Protein AF-A0A0B6YM66-F1 (afdb_monomer_lite)

Structure (mmCIF, N/CA/C/O backbone):
data_AF-A0A0B6YM66-F1
#
_entry.id   AF-A0A0B6YM66-F1
#
loop_
_atom_site.group_PDB
_atom_site.id
_atom_site.type_symbol
_atom_site.label_atom_id
_atom_site.label_alt_id
_atom_site.label_comp_id
_atom_site.label_asym_id
_atom_site.label_entity_id
_atom_site.label_seq_id
_atom_site.pdbx_PDB_ins_code
_atom_site.Cartn_x
_atom_site.Cartn_y
_atom_site.Cartn_z
_atom_site.occupancy
_atom_site.B_iso_or_equiv
_atom_site.auth_seq_id
_atom_site.auth_comp_id
_atom_site.auth_asym_id
_atom_site.auth_atom_id
_atom_site.pdbx_PDB_model_num
ATOM 1 N N . CYS A 1 1 ? 20.882 4.103 -13.869 1.00 64.81 1 CYS A N 1
ATOM 2 C CA . CYS A 1 1 ? 19.721 5.012 -13.781 1.00 64.81 1 CYS A CA 1
ATOM 3 C C . CYS A 1 1 ? 18.599 4.448 -14.629 1.00 64.81 1 CYS A C 1
ATOM 5 O O . CYS A 1 1 ? 18.889 4.023 -15.738 1.00 64.81 1 CYS A O 1
ATOM 7 N N . LEU A 1 2 ? 17.370 4.434 -14.111 1.00 75.94 2 LEU A N 1
ATOM 8 C CA . LEU A 1 2 ? 16.177 4.079 -14.883 1.00 75.94 2 LEU A CA 1
ATOM 9 C C . LEU A 1 2 ? 15.876 5.189 -15.893 1.00 75.94 2 LEU A C 1
ATOM 11 O O . LEU A 1 2 ? 15.942 6.369 -15.526 1.00 75.94 2 LEU A O 1
ATOM 15 N N . THR A 1 3 ? 15.548 4.831 -17.133 1.00 87.19 3 THR A N 1
ATOM 16 C CA . THR A 1 3 ? 15.060 5.813 -18.109 1.00 87.19 3 THR A CA 1
ATOM 17 C C . THR A 1 3 ? 13.666 6.303 -17.708 1.00 87.19 3 THR A C 1
ATOM 19 O O . THR A 1 3 ? 12.991 5.680 -16.890 1.00 87.19 3 THR A O 1
ATOM 22 N N . LEU A 1 4 ? 13.204 7.421 -18.278 1.00 85.69 4 LEU A N 1
ATOM 23 C CA . LEU A 1 4 ? 11.838 7.904 -18.033 1.00 85.69 4 LEU A CA 1
ATOM 24 C C . LEU A 1 4 ? 10.789 6.856 -18.440 1.00 85.69 4 LEU A C 1
ATOM 26 O O . LEU A 1 4 ? 9.800 6.673 -17.738 1.00 85.69 4 LEU A O 1
ATOM 30 N N . SER A 1 5 ? 11.036 6.141 -19.542 1.00 85.81 5 SER A N 1
ATOM 31 C CA . SER A 1 5 ? 10.165 5.057 -20.000 1.00 85.81 5 SER A CA 1
ATOM 32 C C . SER A 1 5 ? 10.089 3.935 -18.965 1.00 85.81 5 SER A C 1
ATOM 34 O O . SER A 1 5 ? 8.994 3.496 -18.624 1.00 85.81 5 SER A O 1
ATOM 36 N N . ASP A 1 6 ? 11.231 3.528 -18.402 1.00 84.19 6 ASP A N 1
ATOM 37 C CA . ASP A 1 6 ? 11.271 2.479 -17.375 1.00 84.19 6 ASP A CA 1
ATOM 38 C C . ASP A 1 6 ? 10.554 2.921 -16.095 1.00 84.19 6 ASP A C 1
ATOM 40 O O . ASP A 1 6 ? 9.869 2.124 -15.460 1.00 84.19 6 ASP A O 1
ATOM 44 N N . GLN A 1 7 ? 10.677 4.199 -15.719 1.00 86.94 7 GLN A N 1
ATOM 45 C CA . GLN A 1 7 ? 9.994 4.757 -14.548 1.00 86.94 7 GLN A CA 1
ATOM 46 C C . GLN A 1 7 ? 8.470 4.720 -14.703 1.00 86.94 7 GLN A C 1
ATOM 48 O O . GLN A 1 7 ? 7.775 4.334 -13.765 1.00 86.94 7 GLN A O 1
ATOM 53 N N . VAL A 1 8 ? 7.948 5.089 -15.875 1.00 88.81 8 VAL A N 1
ATOM 54 C CA . VAL A 1 8 ? 6.504 5.036 -16.145 1.00 88.81 8 VAL A CA 1
ATOM 55 C C . VAL A 1 8 ? 6.013 3.588 -16.129 1.00 88.81 8 VAL A C 1
ATOM 57 O O . VAL A 1 8 ? 5.052 3.285 -15.425 1.00 88.81 8 VAL A O 1
ATOM 60 N N . HIS A 1 9 ? 6.718 2.677 -16.804 1.00 85.62 9 HIS A N 1
ATOM 61 C CA . HIS A 1 9 ? 6.318 1.269 -16.866 1.00 85.62 9 HIS A CA 1
ATOM 62 C C . HIS A 1 9 ? 6.367 0.573 -15.499 1.00 85.62 9 HIS A C 1
ATOM 64 O O . HIS A 1 9 ? 5.518 -0.258 -15.175 1.00 85.62 9 HIS A O 1
ATOM 70 N N . LEU A 1 10 ? 7.330 0.950 -14.654 1.00 87.62 10 LEU A N 1
ATOM 71 C CA . LEU A 1 10 ? 7.399 0.500 -13.266 1.00 87.62 10 LEU A CA 1
ATOM 72 C C . LEU A 1 10 ? 6.146 0.866 -12.485 1.00 87.62 10 LEU A C 1
ATOM 74 O O . LEU A 1 10 ? 5.566 0.005 -11.822 1.00 87.62 10 LEU A O 1
ATOM 78 N N . ILE A 1 11 ? 5.716 2.122 -12.592 1.00 89.88 11 ILE A N 1
ATOM 79 C CA . ILE A 1 11 ? 4.505 2.599 -11.925 1.00 89.88 11 ILE A CA 1
ATOM 80 C C . ILE A 1 11 ? 3.283 1.856 -12.470 1.00 89.88 11 ILE A C 1
ATOM 82 O O . ILE A 1 11 ? 2.475 1.373 -11.682 1.00 89.88 11 ILE A O 1
ATOM 86 N N . GLU A 1 12 ? 3.169 1.679 -13.787 1.00 90.31 12 GLU A N 1
ATOM 87 C CA . GLU A 1 12 ? 2.064 0.933 -14.410 1.00 90.31 12 GLU A CA 1
ATOM 88 C C . GLU A 1 12 ? 1.956 -0.512 -13.899 1.00 90.31 12 GLU A C 1
ATOM 90 O O . GLU A 1 12 ? 0.852 -1.041 -13.768 1.00 90.31 12 GLU A O 1
ATOM 95 N N . CYS A 1 13 ? 3.079 -1.133 -13.534 1.00 90.62 13 CYS A N 1
ATOM 96 C CA . CYS A 1 13 ? 3.100 -2.497 -13.013 1.00 90.62 13 CYS A CA 1
ATOM 97 C C . CYS A 1 13 ? 2.706 -2.613 -11.533 1.00 90.62 13 CYS A C 1
ATOM 99 O O . CYS A 1 13 ? 2.290 -3.692 -11.114 1.00 90.62 13 CYS A O 1
ATOM 101 N N . CYS A 1 14 ? 2.865 -1.562 -10.720 1.00 94.62 14 CYS A N 1
ATOM 102 C CA . CYS A 1 14 ? 2.709 -1.672 -9.263 1.00 94.62 14 CYS A CA 1
ATOM 103 C C . CYS A 1 14 ? 1.850 -0.595 -8.597 1.00 94.62 14 CYS A C 1
ATOM 105 O O . CYS A 1 14 ? 1.700 -0.618 -7.374 1.00 94.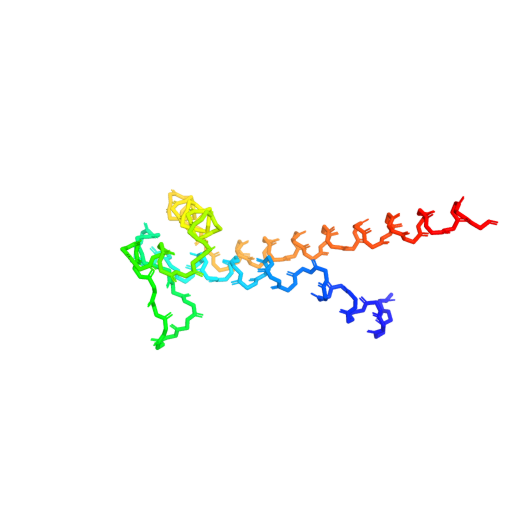62 14 CYS A O 1
ATOM 107 N N . TRP A 1 15 ? 1.279 0.346 -9.354 1.00 95.25 15 TRP A N 1
ATOM 108 C CA . TRP A 1 15 ? 0.479 1.446 -8.804 1.00 95.25 15 TRP A CA 1
ATOM 109 C C . TRP A 1 15 ? -0.652 0.939 -7.902 1.00 95.25 15 TRP A C 1
ATOM 111 O O . TRP A 1 15 ? -0.851 1.478 -6.817 1.00 95.25 15 TRP A O 1
ATOM 121 N N . MET A 1 16 ? -1.349 -0.129 -8.303 1.00 94.88 16 MET A N 1
ATOM 122 C CA . MET A 1 16 ? -2.459 -0.685 -7.530 1.00 94.88 16 MET A CA 1
ATOM 123 C C . MET A 1 16 ? -1.979 -1.306 -6.213 1.00 94.88 16 MET A C 1
ATOM 125 O O . MET A 1 16 ? -2.558 -1.025 -5.168 1.00 94.88 16 MET A O 1
ATOM 129 N N . GLU A 1 17 ? -0.890 -2.084 -6.235 1.00 95.69 17 GLU A N 1
ATOM 130 C CA . GLU A 1 17 ? -0.280 -2.648 -5.019 1.00 95.69 17 GLU A CA 1
ATOM 131 C C . GLU A 1 17 ? 0.135 -1.533 -4.047 1.00 95.69 17 GLU A C 1
ATOM 133 O O . GLU A 1 17 ? -0.167 -1.605 -2.858 1.00 95.69 17 GLU A O 1
ATOM 138 N N . LEU A 1 18 ? 0.755 -0.459 -4.550 1.00 96.56 18 LEU A N 1
ATOM 139 C CA . LEU A 1 18 ? 1.139 0.696 -3.734 1.00 96.56 18 LEU A CA 1
ATOM 140 C C . LEU A 1 18 ? -0.074 1.446 -3.167 1.00 96.56 18 LEU A C 1
ATOM 142 O O . LEU A 1 18 ? -0.051 1.857 -2.005 1.00 96.56 18 LEU A O 1
ATOM 146 N N . LEU A 1 19 ? -1.135 1.640 -3.955 1.00 96.31 19 LEU A N 1
ATOM 147 C CA . LEU A 1 19 ? -2.361 2.293 -3.490 1.00 96.31 19 LEU A CA 1
ATOM 148 C C . LEU A 1 19 ? -3.045 1.486 -2.385 1.00 96.31 19 LEU A C 1
ATOM 150 O O . LEU A 1 19 ? -3.395 2.050 -1.347 1.00 96.31 19 LEU A O 1
ATOM 154 N N . LEU A 1 20 ? -3.205 0.179 -2.589 1.00 96.94 20 LEU A N 1
ATOM 155 C CA . LEU A 1 20 ? -3.846 -0.710 -1.624 1.00 96.94 20 LEU A CA 1
ATOM 156 C C . LEU A 1 20 ? -3.003 -0.878 -0.357 1.00 96.94 20 LEU A C 1
ATOM 158 O O . LEU A 1 20 ? -3.559 -0.871 0.738 1.00 96.94 20 LEU A O 1
ATOM 162 N N . LEU A 1 21 ? -1.672 -0.922 -0.474 1.00 97.88 21 LEU A N 1
ATOM 163 C CA . LEU A 1 21 ? -0.769 -0.948 0.678 1.00 97.88 21 LEU A CA 1
ATOM 164 C C . LEU A 1 21 ? -0.902 0.321 1.535 1.00 97.88 21 LEU A C 1
ATOM 166 O O . LEU A 1 21 ? -0.987 0.245 2.759 1.00 97.88 21 LEU A O 1
ATOM 170 N N . ASN A 1 22 ? -0.975 1.494 0.899 1.00 97.81 22 ASN A N 1
ATOM 171 C CA . ASN A 1 22 ? -1.224 2.751 1.608 1.00 97.81 22 ASN A CA 1
ATOM 172 C C . ASN A 1 22 ? -2.626 2.802 2.230 1.00 97.81 22 ASN A C 1
ATOM 174 O O . ASN A 1 22 ? -2.796 3.355 3.315 1.00 97.81 22 ASN A O 1
ATOM 178 N N . CYS A 1 23 ? -3.630 2.235 1.558 1.00 97.94 23 CYS A N 1
ATOM 179 C CA . CYS A 1 23 ? -4.972 2.101 2.113 1.00 97.94 23 CYS A CA 1
ATOM 180 C C . CYS A 1 23 ? -4.970 1.218 3.363 1.00 97.94 23 CYS A C 1
ATOM 182 O O . CYS A 1 23 ? -5.477 1.650 4.397 1.00 97.94 23 CYS A O 1
ATOM 184 N N . ALA A 1 24 ? -4.328 0.049 3.316 1.00 98.25 24 ALA A N 1
ATOM 185 C CA . ALA A 1 24 ? -4.191 -0.841 4.465 1.00 98.25 24 ALA A CA 1
ATOM 186 C C . ALA A 1 24 ? -3.515 -0.141 5.655 1.00 98.25 24 ALA A C 1
ATOM 188 O O . ALA A 1 24 ? -4.020 -0.220 6.773 1.00 98.25 24 ALA A O 1
ATOM 189 N N . PHE A 1 25 ? -2.441 0.617 5.406 1.00 98.44 25 PHE A N 1
ATOM 190 C CA . PHE A 1 25 ? -1.749 1.373 6.452 1.00 98.44 25 PHE A CA 1
ATOM 191 C C . PHE A 1 25 ? -2.635 2.453 7.093 1.00 98.44 25 PHE A C 1
ATOM 193 O O . PHE A 1 25 ? -2.729 2.532 8.312 1.00 98.44 25 PHE A O 1
ATOM 200 N N . ARG A 1 26 ? -3.354 3.258 6.297 1.00 98.00 26 ARG A N 1
ATOM 201 C CA . ARG A 1 26 ? -4.304 4.252 6.844 1.00 98.00 26 ARG A CA 1
ATOM 202 C C . ARG A 1 26 ? -5.454 3.606 7.621 1.00 98.00 26 ARG A C 1
ATOM 204 O O . ARG A 1 26 ? -5.980 4.208 8.547 1.00 98.00 26 ARG A O 1
ATOM 211 N N . SER A 1 27 ? -5.833 2.388 7.246 1.00 98.31 27 SER A N 1
ATOM 212 C CA . SER A 1 27 ? -6.940 1.644 7.861 1.00 98.31 27 SER A CA 1
ATOM 213 C C . SER A 1 27 ? -6.575 1.015 9.210 1.00 98.31 27 SER A C 1
ATOM 215 O O . SER A 1 27 ? -7.459 0.505 9.900 1.00 98.31 27 SER A O 1
ATOM 217 N N . MET A 1 28 ? -5.300 1.079 9.620 1.00 98.12 28 MET A N 1
ATOM 218 C CA . MET A 1 28 ? -4.839 0.555 10.910 1.00 98.12 28 MET A CA 1
ATOM 219 C C . MET A 1 28 ? -5.560 1.204 12.097 1.00 98.12 28 MET A C 1
ATOM 221 O O . MET A 1 28 ? -5.850 0.522 13.075 1.00 98.12 28 MET A O 1
ATOM 225 N N . GLU A 1 29 ? -5.915 2.489 11.992 1.00 96.19 29 GLU A N 1
ATOM 226 C CA . GLU A 1 29 ? -6.683 3.215 13.018 1.00 96.19 29 GLU A CA 1
ATOM 227 C C . GLU A 1 29 ? -8.062 2.582 13.286 1.00 96.19 29 GLU A C 1
ATOM 229 O O . GLU A 1 29 ? -8.604 2.695 14.382 1.00 96.19 29 GLU A O 1
ATOM 234 N N . TYR A 1 30 ? -8.604 1.857 12.304 1.00 96.69 30 TYR A N 1
ATOM 235 C CA . TYR A 1 30 ? -9.906 1.194 12.374 1.00 96.69 30 TYR A CA 1
ATOM 236 C C . TYR A 1 30 ? -9.794 -0.327 12.535 1.00 96.69 30 TYR A C 1
ATOM 238 O O . TYR A 1 30 ? -10.794 -1.038 12.397 1.00 96.69 30 TYR A O 1
ATOM 246 N N . GLU A 1 31 ? -8.596 -0.839 12.837 1.00 95.81 31 GLU A N 1
ATOM 247 C CA . GLU A 1 31 ? -8.321 -2.274 12.988 1.00 95.81 31 GLU A CA 1
ATOM 248 C C . GLU A 1 31 ? -8.718 -3.083 11.736 1.00 95.81 31 GLU A C 1
ATOM 250 O O . GLU A 1 31 ? -9.239 -4.188 11.841 1.00 95.81 31 GLU A O 1
ATOM 255 N N . GLY A 1 32 ? -8.577 -2.496 10.539 1.00 92.38 32 GLY A N 1
ATOM 256 C CA . GLY A 1 32 ? -8.971 -3.118 9.266 1.00 92.38 32 GLY A CA 1
ATOM 257 C C . GLY A 1 32 ? -10.484 -3.204 9.007 1.00 92.38 32 GLY A C 1
ATOM 258 O O . GLY A 1 32 ? -10.900 -3.426 7.874 1.00 92.38 32 GLY A O 1
ATOM 259 N N . ARG A 1 33 ? -11.347 -2.942 10.000 1.00 93.75 33 ARG A N 1
ATOM 260 C CA . ARG A 1 33 ? -12.821 -3.029 9.857 1.00 93.75 33 ARG A CA 1
ATOM 261 C C . ARG A 1 33 ? -13.405 -2.033 8.852 1.00 93.75 33 ARG A C 1
ATOM 263 O O . ARG A 1 33 ? -14.447 -2.304 8.249 1.00 93.75 33 ARG A O 1
ATOM 270 N N . THR A 1 34 ? -12.723 -0.905 8.684 1.00 97.12 34 THR A N 1
ATOM 271 C CA . THR A 1 34 ? -13.069 0.156 7.742 1.00 97.12 34 THR A CA 1
ATOM 272 C C . THR A 1 34 ? -11.847 0.476 6.898 1.00 97.12 34 THR A C 1
ATOM 274 O O . THR A 1 34 ? -10.795 0.820 7.435 1.00 97.12 34 THR A O 1
ATOM 277 N N . LEU A 1 35 ? -11.991 0.382 5.576 1.00 97.81 35 LEU A N 1
ATOM 278 C CA . LEU A 1 35 ? -10.919 0.705 4.640 1.00 97.81 35 LEU A CA 1
ATOM 279 C C . LEU A 1 35 ? -10.905 2.203 4.332 1.00 97.81 35 LEU A C 1
ATOM 281 O O . LEU A 1 35 ? -11.881 2.753 3.823 1.00 97.81 35 LEU A O 1
ATOM 285 N N . VAL A 1 36 ? -9.783 2.858 4.617 1.00 97.88 36 VAL A N 1
ATOM 286 C CA . VAL A 1 36 ? -9.578 4.302 4.451 1.00 97.88 36 VAL A CA 1
ATOM 287 C C . VAL A 1 36 ? -8.844 4.571 3.136 1.00 97.88 36 VAL A C 1
ATOM 289 O O . VAL A 1 36 ? -7.608 4.532 3.042 1.00 97.88 36 VAL A O 1
ATOM 292 N N . PHE A 1 37 ? -9.604 4.843 2.076 1.00 95.81 37 PHE A N 1
ATOM 293 C CA . PHE A 1 37 ? -9.053 5.183 0.761 1.00 95.81 37 PHE A CA 1
ATOM 294 C C . PHE A 1 37 ? -8.581 6.641 0.700 1.00 95.81 37 PHE A C 1
ATOM 296 O O . PHE A 1 37 ? -7.519 6.911 0.140 1.00 95.81 37 PHE A O 1
ATOM 303 N N . ALA A 1 38 ? -9.325 7.556 1.317 1.00 95.31 38 ALA A N 1
ATOM 304 C CA . ALA A 1 38 ? -8.999 8.977 1.447 1.00 95.31 38 ALA A CA 1
ATOM 305 C C . ALA A 1 38 ? -9.646 9.545 2.729 1.00 95.31 38 ALA A C 1
ATOM 307 O O . ALA A 1 38 ? -10.513 8.874 3.285 1.00 95.31 38 ALA A O 1
ATOM 308 N N . PRO A 1 39 ? -9.270 10.752 3.203 1.00 92.88 39 PRO A N 1
ATOM 309 C CA . PRO A 1 39 ? -9.859 11.355 4.409 1.00 92.88 39 PRO A CA 1
ATOM 310 C C . PRO A 1 39 ? -11.389 11.499 4.380 1.00 92.88 39 PRO A C 1
ATOM 312 O O . PRO A 1 39 ? -12.029 11.550 5.423 1.00 92.88 39 PRO A O 1
ATOM 315 N N . ASP A 1 40 ? -11.967 11.592 3.186 1.00 95.62 40 ASP A N 1
ATOM 316 C CA . ASP A 1 40 ? -13.396 11.734 2.911 1.00 95.62 40 ASP A CA 1
ATOM 317 C C . ASP A 1 40 ? -14.018 10.472 2.290 1.00 95.62 40 ASP A C 1
ATOM 319 O O . ASP A 1 40 ? -15.210 10.452 1.985 1.00 95.62 40 ASP A O 1
ATOM 323 N N . PHE A 1 41 ? -13.233 9.404 2.116 1.00 95.62 41 PHE A N 1
ATOM 324 C CA . PHE A 1 41 ? -13.695 8.165 1.501 1.00 95.62 41 PHE A CA 1
ATOM 325 C C . PHE A 1 41 ? -13.273 6.941 2.311 1.00 95.62 41 PHE A C 1
ATOM 327 O O . PHE A 1 41 ? -12.179 6.385 2.155 1.00 95.62 41 PHE A O 1
ATOM 334 N N . HIS A 1 42 ? -14.182 6.534 3.193 1.00 96.69 42 HIS A N 1
ATOM 335 C CA . HIS A 1 42 ? -14.077 5.348 4.031 1.00 96.69 42 HIS A CA 1
ATOM 336 C C . HIS A 1 42 ? -15.090 4.306 3.559 1.00 96.69 42 HIS A C 1
ATOM 338 O O . HIS A 1 42 ? -16.212 4.654 3.188 1.00 96.69 42 HIS A O 1
ATOM 344 N N . LEU A 1 43 ? -14.701 3.034 3.589 1.00 97.00 43 LEU A N 1
ATOM 345 C CA . LEU A 1 43 ? -15.543 1.935 3.142 1.00 97.00 43 LEU A CA 1
ATOM 346 C C . LEU A 1 43 ? -15.639 0.854 4.220 1.00 97.00 43 LEU A C 1
ATOM 348 O O . LEU A 1 43 ? -14.677 0.132 4.496 1.00 97.00 43 LEU A O 1
ATOM 352 N N . GLU A 1 44 ? -16.817 0.726 4.817 1.00 96.00 44 GLU A N 1
ATOM 353 C CA . GLU A 1 44 ? -17.091 -0.265 5.857 1.00 96.00 44 GLU A CA 1
ATOM 354 C C . GLU A 1 44 ? -17.302 -1.661 5.265 1.00 96.00 44 GLU A C 1
ATOM 356 O O . GLU A 1 44 ? -17.835 -1.798 4.160 1.00 96.00 44 GLU A O 1
ATOM 361 N N . ARG A 1 45 ? -16.971 -2.711 6.035 1.00 93.50 45 ARG A N 1
ATOM 362 C CA . ARG A 1 45 ? -17.167 -4.128 5.650 1.00 93.50 45 ARG A CA 1
ATOM 363 C C . ARG A 1 45 ? -18.536 -4.425 5.025 1.00 93.50 45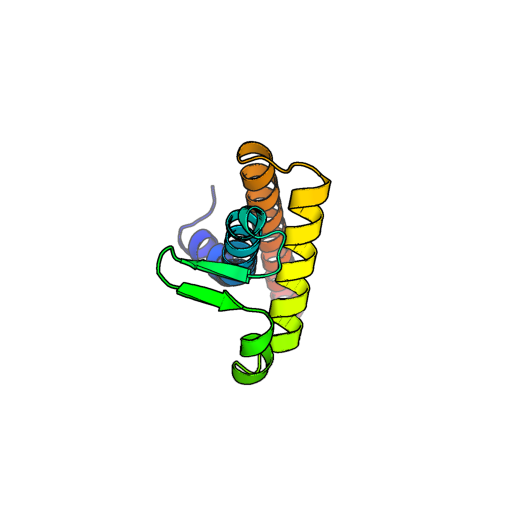 ARG A C 1
ATOM 365 O O . ARG A 1 45 ? -18.624 -5.169 4.053 1.00 93.50 45 ARG A O 1
ATOM 372 N N . GLN A 1 46 ? -19.606 -3.811 5.533 1.00 93.19 46 GLN A N 1
ATOM 373 C CA . GLN A 1 46 ? -20.974 -4.018 5.032 1.00 93.19 46 GLN A CA 1
ATOM 374 C C . GLN A 1 46 ? -21.174 -3.526 3.588 1.00 93.19 46 GLN A C 1
ATOM 376 O O . GLN A 1 46 ? -22.031 -4.036 2.869 1.00 93.19 46 GLN A O 1
ATOM 381 N N . GLN A 1 47 ? -20.381 -2.547 3.150 1.00 93.50 47 GLN A N 1
ATOM 382 C CA . GLN A 1 47 ? -20.476 -1.939 1.824 1.00 93.50 47 GLN A CA 1
ATOM 383 C C . GLN A 1 47 ? -19.648 -2.694 0.774 1.00 93.50 47 GLN A C 1
ATOM 385 O O . GLN A 1 47 ? -19.855 -2.493 -0.422 1.00 93.50 47 GLN A O 1
ATOM 390 N N . TRP A 1 48 ? -18.733 -3.583 1.180 1.00 94.38 48 TRP A N 1
ATOM 391 C CA . TRP A 1 48 ? -17.783 -4.233 0.266 1.00 94.38 48 TRP A CA 1
ATOM 392 C C . TRP A 1 48 ? -18.473 -5.071 -0.810 1.00 94.38 48 TRP A C 1
ATOM 394 O O . TRP A 1 48 ? -18.081 -5.007 -1.975 1.00 94.38 48 TRP A O 1
ATOM 404 N N . GLY A 1 49 ? -19.548 -5.784 -0.458 1.00 90.81 49 GLY A N 1
ATOM 405 C CA . GLY A 1 49 ? -20.327 -6.580 -1.412 1.00 90.81 49 GLY A CA 1
ATOM 406 C C . GLY A 1 49 ? -20.955 -5.749 -2.539 1.00 90.81 49 GLY A C 1
ATOM 407 O O . GLY A 1 49 ? -21.102 -6.242 -3.654 1.00 90.81 49 GLY A O 1
ATOM 408 N N . LEU A 1 50 ? -21.252 -4.469 -2.288 1.00 93.69 50 LEU A N 1
ATOM 409 C CA . LEU A 1 50 ? -21.833 -3.557 -3.281 1.00 93.69 50 LEU A CA 1
ATOM 410 C C . LEU A 1 50 ? -20.808 -3.077 -4.317 1.00 93.69 50 LEU A C 1
ATOM 412 O O . LEU A 1 50 ? -21.189 -2.603 -5.382 1.00 93.69 50 LEU A O 1
ATOM 416 N N . THR A 1 51 ? -19.513 -3.198 -4.019 1.00 92.50 51 THR A N 1
ATOM 417 C CA . THR A 1 51 ? -18.441 -2.729 -4.910 1.00 92.50 51 THR A CA 1
ATOM 418 C C .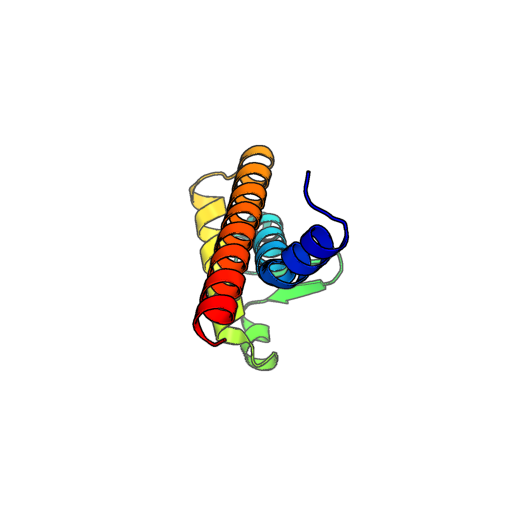 THR A 1 51 ? -18.117 -3.704 -6.041 1.00 92.50 51 THR A C 1
ATOM 420 O O . THR A 1 51 ? -17.418 -3.334 -6.980 1.00 92.50 51 THR A O 1
ATOM 423 N N . GLY A 1 52 ? -18.555 -4.965 -5.933 1.00 94.00 52 GLY A N 1
ATOM 424 C CA . GLY A 1 52 ? -18.105 -6.047 -6.815 1.00 94.00 52 GLY A CA 1
ATOM 425 C C . GLY A 1 52 ? -16.634 -6.451 -6.624 1.00 94.00 52 GLY A C 1
ATOM 426 O O . GLY A 1 52 ? -16.142 -7.297 -7.361 1.00 94.00 52 GLY A O 1
ATOM 427 N N . MET A 1 53 ? -15.934 -5.875 -5.638 1.00 93.00 53 MET A N 1
ATOM 428 C CA . MET A 1 53 ? -14.513 -6.112 -5.343 1.00 93.00 53 MET A CA 1
ATOM 429 C C . MET A 1 53 ? -14.291 -6.683 -3.933 1.00 93.00 53 MET A C 1
ATOM 431 O O . MET A 1 53 ? -13.194 -6.570 -3.389 1.00 93.00 53 MET A O 1
ATOM 435 N N . GLY A 1 54 ? -15.321 -7.287 -3.328 1.00 94.75 54 GLY A N 1
ATOM 436 C CA . GLY A 1 54 ? -15.299 -7.750 -1.935 1.00 94.75 54 GLY A CA 1
ATOM 437 C C . GLY A 1 54 ? -14.079 -8.604 -1.579 1.00 94.75 54 GLY A C 1
ATOM 438 O O . GLY A 1 54 ? -13.450 -8.348 -0.559 1.00 94.75 54 GLY A O 1
ATOM 439 N N . ASP A 1 55 ? -13.678 -9.527 -2.455 1.00 95.31 55 ASP A N 1
ATOM 440 C CA . ASP A 1 55 ? -12.527 -10.412 -2.220 1.00 95.31 55 ASP A CA 1
ATOM 441 C C . ASP A 1 55 ? -11.193 -9.657 -2.137 1.00 95.31 55 ASP A C 1
ATOM 443 O O . ASP A 1 55 ? -10.316 -10.008 -1.347 1.00 95.31 55 ASP A O 1
ATOM 447 N N . VAL A 1 56 ? -11.028 -8.607 -2.949 1.00 95.44 56 VAL A N 1
ATOM 448 C CA . VAL A 1 56 ? -9.833 -7.752 -2.913 1.00 95.44 56 VAL A CA 1
ATOM 449 C C . VAL A 1 56 ? -9.848 -6.911 -1.642 1.00 95.44 56 VAL A C 1
ATOM 451 O O . VAL A 1 56 ? -8.832 -6.807 -0.962 1.00 95.44 56 VAL A O 1
ATOM 454 N N . LEU A 1 57 ? -11.003 -6.342 -1.291 1.00 96.94 57 LEU A N 1
ATOM 455 C CA . LEU A 1 57 ? -11.161 -5.524 -0.087 1.00 96.94 57 LEU A CA 1
ATOM 456 C C . LEU A 1 57 ? -10.912 -6.340 1.192 1.00 96.94 57 LEU A C 1
ATOM 458 O O . LEU A 1 57 ? -10.223 -5.861 2.091 1.00 96.94 57 LEU A O 1
ATOM 462 N N . GLU A 1 58 ? -11.364 -7.594 1.240 1.00 96.94 58 GLU A N 1
ATOM 463 C CA . GLU A 1 58 ? -11.088 -8.510 2.352 1.00 96.94 58 GLU A CA 1
ATOM 464 C C . GLU A 1 58 ? -9.586 -8.776 2.507 1.00 96.94 58 GLU A C 1
ATOM 466 O O . GLU A 1 58 ? -9.056 -8.724 3.616 1.00 96.94 58 GLU A O 1
ATOM 471 N N . GLN A 1 59 ? -8.861 -8.974 1.402 1.00 97.38 59 GLN A N 1
ATOM 472 C CA . GLN A 1 59 ? -7.405 -9.138 1.452 1.00 97.38 59 GLN A CA 1
ATOM 473 C C . GLN A 1 59 ? -6.698 -7.876 1.962 1.00 97.38 59 GLN A C 1
ATOM 475 O O . GLN A 1 59 ? -5.767 -7.971 2.759 1.00 97.38 59 GLN A O 1
ATOM 480 N N . VAL A 1 60 ? -7.147 -6.687 1.549 1.00 97.88 60 VAL A N 1
ATOM 481 C CA . VAL A 1 60 ? -6.586 -5.411 2.027 1.00 97.88 60 VAL A CA 1
ATOM 482 C C . VAL A 1 60 ? -6.842 -5.228 3.524 1.00 97.88 60 VAL A C 1
ATOM 484 O O . VAL A 1 60 ? -5.940 -4.807 4.250 1.00 97.88 60 VAL A O 1
ATOM 487 N N . SER A 1 61 ? -8.034 -5.595 4.003 1.00 98.00 61 SER A N 1
ATOM 488 C CA . SER A 1 61 ? -8.358 -5.614 5.434 1.00 98.00 61 SER A CA 1
ATOM 489 C C . SER A 1 61 ? -7.446 -6.552 6.204 1.00 98.00 61 SER A C 1
ATOM 491 O O . SER A 1 61 ? -6.868 -6.140 7.204 1.00 98.00 61 SER A O 1
ATOM 493 N N . ALA A 1 62 ? -7.250 -7.779 5.715 1.00 98.19 62 ALA A N 1
ATOM 494 C CA . ALA A 1 62 ? -6.364 -8.744 6.353 1.00 98.19 62 ALA A CA 1
ATOM 495 C C . ALA A 1 62 ? -4.923 -8.211 6.453 1.00 98.19 62 ALA A C 1
ATOM 497 O O . ALA A 1 62 ? -4.280 -8.357 7.490 1.00 98.19 62 ALA A O 1
ATOM 498 N N . VAL A 1 63 ? -4.419 -7.532 5.414 1.00 98.19 63 VAL A N 1
ATOM 499 C CA . VAL A 1 63 ? -3.109 -6.860 5.470 1.00 98.19 63 VAL A CA 1
ATOM 500 C C . VAL A 1 63 ? -3.099 -5.761 6.535 1.00 98.19 63 VAL A C 1
ATOM 502 O O . VAL A 1 63 ? -2.148 -5.686 7.309 1.00 98.19 63 VAL A O 1
ATOM 505 N N . SER A 1 64 ? -4.148 -4.938 6.619 1.00 98.44 64 SER A N 1
ATOM 506 C CA . SER A 1 64 ? -4.270 -3.898 7.651 1.00 98.44 64 SER A CA 1
ATOM 507 C C . SER A 1 64 ? -4.267 -4.489 9.066 1.00 98.44 64 SER A C 1
ATOM 509 O O . SER A 1 64 ? -3.521 -4.026 9.926 1.00 98.44 64 SER A O 1
ATOM 511 N N . GLU A 1 65 ? -5.016 -5.568 9.295 1.00 98.31 65 GLU A N 1
ATOM 512 C CA . GLU A 1 65 ? -5.049 -6.300 10.567 1.00 98.31 65 GLU A CA 1
ATOM 513 C C . GLU A 1 65 ? -3.660 -6.846 10.940 1.00 98.31 65 GLU A C 1
ATOM 515 O O . GLU A 1 65 ? -3.230 -6.721 12.088 1.00 98.31 65 GLU A O 1
ATOM 520 N N . GLN A 1 66 ? -2.908 -7.381 9.968 1.00 98.44 66 GLN A N 1
ATOM 521 C CA . GLN A 1 66 ? -1.520 -7.800 10.193 1.00 98.44 66 GLN A CA 1
ATOM 522 C C . GLN A 1 66 ? -0.605 -6.622 10.538 1.00 98.44 66 GLN A C 1
ATOM 524 O O . GLN A 1 66 ? 0.249 -6.758 11.414 1.00 98.44 66 GLN A O 1
ATOM 529 N N . MET A 1 67 ? -0.775 -5.466 9.897 1.00 98.38 67 MET A N 1
ATOM 530 C CA . MET A 1 67 ? -0.001 -4.267 10.226 1.00 98.38 67 MET A CA 1
ATOM 531 C C . MET A 1 67 ? -0.279 -3.789 11.655 1.00 98.38 67 MET A C 1
ATOM 533 O O . MET A 1 67 ? 0.661 -3.444 12.369 1.00 98.38 67 MET A O 1
ATOM 537 N N . VAL A 1 68 ? -1.544 -3.815 12.091 1.00 98.31 68 VAL A N 1
ATOM 538 C CA . VAL A 1 68 ? -1.935 -3.491 13.475 1.00 98.31 68 VAL A CA 1
ATOM 539 C C . VAL A 1 68 ? -1.292 -4.462 14.455 1.00 98.31 68 VAL A C 1
ATOM 541 O O . VAL A 1 68 ? -0.659 -4.026 15.414 1.00 98.31 68 VAL A O 1
ATOM 544 N N . LEU A 1 69 ? -1.389 -5.766 14.184 1.00 98.19 69 LEU A N 1
ATOM 545 C CA . LEU A 1 69 ? -0.816 -6.813 15.031 1.00 98.19 69 LEU A CA 1
ATOM 546 C C . LEU A 1 69 ? 0.696 -6.639 15.245 1.00 98.19 69 LEU A C 1
ATOM 548 O O . LEU A 1 69 ? 1.191 -6.889 16.341 1.00 98.19 69 LEU A O 1
ATOM 552 N N . HIS A 1 70 ? 1.420 -6.207 14.212 1.00 97.88 70 HIS A N 1
ATOM 553 C CA . HIS A 1 70 ? 2.872 -6.018 14.263 1.00 97.88 70 HIS A CA 1
ATOM 554 C C . HIS A 1 70 ? 3.294 -4.598 14.669 1.00 97.88 70 HIS A C 1
ATOM 556 O O . HIS A 1 70 ? 4.488 -4.335 14.770 1.00 97.88 70 HIS A O 1
ATOM 562 N N . GLY A 1 71 ? 2.347 -3.683 14.910 1.00 97.31 71 GLY A N 1
ATOM 563 C CA . GLY A 1 71 ? 2.656 -2.291 15.241 1.00 97.31 71 GLY A CA 1
ATOM 564 C C . GLY A 1 71 ? 3.416 -1.564 14.129 1.00 97.31 71 GLY A C 1
ATOM 565 O O . GLY A 1 71 ? 4.315 -0.776 14.424 1.00 97.31 71 GLY A O 1
ATOM 566 N N . LEU A 1 72 ? 3.074 -1.853 12.866 1.00 98.19 72 LEU A N 1
ATOM 567 C CA . LEU A 1 72 ? 3.821 -1.376 11.704 1.00 98.19 72 LEU A CA 1
ATOM 568 C C . LEU A 1 72 ? 3.890 0.154 11.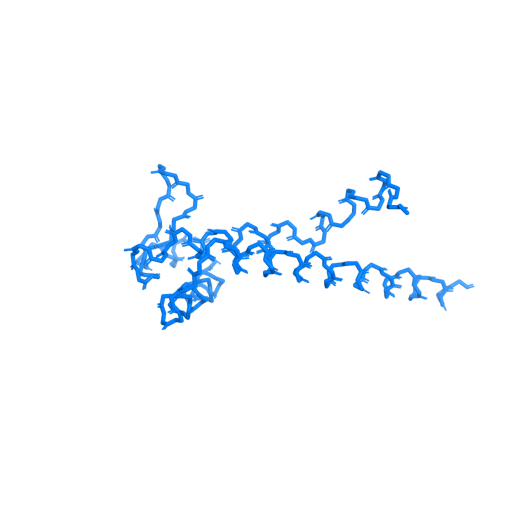672 1.00 98.19 72 LEU A C 1
ATOM 570 O O . LEU A 1 72 ? 2.876 0.848 11.769 1.00 98.19 72 LEU A O 1
ATOM 574 N N . ASN A 1 73 ? 5.095 0.686 11.497 1.00 97.94 73 ASN A N 1
ATOM 575 C CA . ASN A 1 73 ? 5.332 2.124 11.482 1.00 97.94 73 ASN A CA 1
ATOM 576 C C . ASN A 1 73 ? 5.561 2.674 10.061 1.00 97.94 73 ASN A C 1
ATOM 578 O O . ASN A 1 73 ? 5.631 1.952 9.064 1.00 97.94 73 ASN A O 1
ATOM 582 N N . LYS A 1 74 ? 5.682 4.001 9.956 1.00 97.00 74 LYS A N 1
ATOM 583 C CA . LYS A 1 74 ? 5.851 4.684 8.666 1.00 97.00 74 LYS A CA 1
ATOM 584 C C . LYS A 1 74 ? 7.169 4.337 7.963 1.00 97.00 74 LYS A C 1
ATOM 586 O O . LYS A 1 74 ? 7.201 4.319 6.737 1.00 97.00 74 LYS A O 1
ATOM 591 N N . GLU A 1 75 ? 8.248 4.085 8.698 1.00 98.06 75 GLU A N 1
ATOM 592 C CA . GLU A 1 75 ? 9.541 3.717 8.106 1.00 98.06 75 GLU A CA 1
ATOM 593 C C . GLU A 1 75 ? 9.480 2.309 7.502 1.00 98.06 75 GLU A C 1
ATOM 595 O O . GLU A 1 75 ? 9.920 2.093 6.374 1.00 98.06 75 GLU A O 1
ATOM 600 N N . GLU A 1 76 ? 8.838 1.371 8.194 1.00 97.88 76 GLU A N 1
ATOM 601 C CA . GLU A 1 76 ? 8.587 0.017 7.693 1.00 97.88 76 GLU A CA 1
ATOM 602 C C . GLU A 1 76 ? 7.661 0.022 6.472 1.00 97.88 76 GLU A C 1
ATOM 604 O O . GLU A 1 76 ? 7.901 -0.712 5.512 1.00 97.88 76 GLU A O 1
ATOM 609 N N . LEU A 1 77 ? 6.656 0.906 6.443 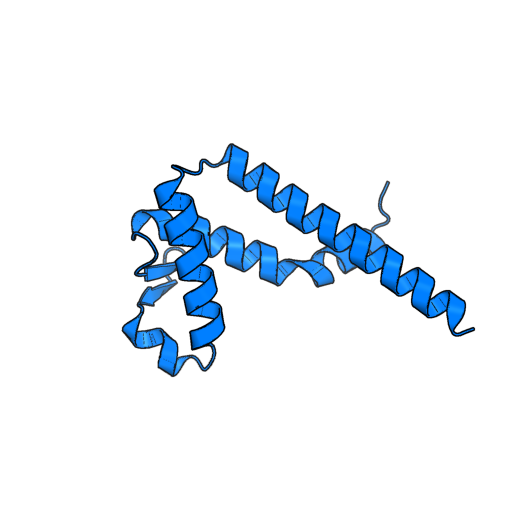1.00 98.06 77 LEU A N 1
ATOM 610 C CA . LEU A 1 77 ? 5.831 1.113 5.252 1.00 98.06 77 LEU A CA 1
ATOM 611 C C . LEU A 1 77 ? 6.680 1.524 4.040 1.00 98.06 77 LEU A C 1
ATOM 613 O O . LEU A 1 77 ? 6.478 0.988 2.950 1.00 98.06 77 LEU A O 1
ATOM 617 N N . LEU A 1 78 ? 7.638 2.442 4.214 1.00 98.00 78 LEU A N 1
ATOM 618 C CA . LEU A 1 78 ? 8.532 2.860 3.127 1.00 98.00 78 LEU A CA 1
ATOM 619 C C . LEU A 1 78 ? 9.371 1.681 2.609 1.00 98.00 78 LEU A C 1
ATOM 621 O O . LEU A 1 78 ? 9.567 1.549 1.400 1.00 98.00 78 LEU A O 1
ATOM 625 N N . LEU A 1 79 ? 9.822 0.789 3.497 1.00 97.94 79 LEU A N 1
ATOM 626 C CA . LEU A 1 79 ? 10.546 -0.427 3.111 1.00 97.94 79 LEU A CA 1
ATOM 627 C C . LEU A 1 79 ? 9.655 -1.415 2.343 1.00 97.94 79 LEU A C 1
ATOM 629 O O . LEU A 1 79 ? 10.093 -2.005 1.350 1.00 97.94 79 LEU A O 1
ATOM 633 N N . LEU A 1 80 ? 8.392 -1.572 2.745 1.00 97.75 80 LEU A N 1
ATOM 634 C CA . LEU A 1 80 ? 7.426 -2.387 2.006 1.00 97.75 80 LEU A CA 1
ATOM 635 C C . LEU A 1 80 ? 7.139 -1.800 0.618 1.00 97.75 80 LEU A C 1
ATOM 637 O O . LEU A 1 80 ? 7.140 -2.533 -0.370 1.00 97.75 80 LEU A O 1
ATOM 641 N N . GLN A 1 81 ? 6.977 -0.481 0.513 1.00 96.75 81 GLN A N 1
ATOM 642 C CA . GLN A 1 81 ? 6.806 0.206 -0.770 1.00 96.75 81 GLN A CA 1
ATOM 643 C C . GLN A 1 81 ? 8.026 0.025 -1.681 1.00 96.75 81 GLN A C 1
ATOM 645 O O . GLN A 1 81 ? 7.874 -0.272 -2.867 1.00 96.75 81 GLN A O 1
ATOM 650 N N . ALA A 1 82 ? 9.239 0.127 -1.130 1.00 95.62 82 ALA A N 1
ATOM 651 C CA . ALA A 1 82 ? 10.465 -0.166 -1.864 1.00 95.62 82 ALA A CA 1
ATOM 652 C C . ALA A 1 82 ? 10.504 -1.627 -2.345 1.00 95.62 82 ALA A C 1
ATOM 654 O O . ALA A 1 82 ? 10.895 -1.897 -3.479 1.00 95.62 82 ALA A O 1
ATOM 655 N N . THR A 1 83 ? 10.039 -2.569 -1.522 1.00 95.38 83 THR A N 1
ATOM 656 C CA . THR A 1 83 ? 9.956 -3.992 -1.885 1.00 95.38 83 THR A CA 1
ATOM 657 C C . THR A 1 83 ? 8.979 -4.226 -3.041 1.00 95.38 83 THR A C 1
ATOM 659 O O . THR A 1 83 ? 9.315 -4.934 -3.992 1.00 95.38 83 THR A O 1
ATOM 662 N N . VAL A 1 84 ? 7.803 -3.588 -3.015 1.00 95.12 84 VAL A N 1
ATOM 663 C CA . VAL A 1 84 ? 6.819 -3.623 -4.114 1.00 95.12 84 VAL A CA 1
ATOM 664 C C . VAL A 1 84 ? 7.434 -3.105 -5.418 1.00 95.12 84 VAL A C 1
ATOM 666 O O . VAL A 1 84 ? 7.336 -3.769 -6.452 1.00 95.12 84 VAL A O 1
ATOM 669 N N . LEU A 1 85 ? 8.140 -1.972 -5.362 1.00 92.31 85 LEU A N 1
ATOM 670 C CA . LEU A 1 85 ? 8.832 -1.393 -6.517 1.00 92.31 85 LEU A CA 1
ATOM 671 C C . LEU A 1 85 ? 9.907 -2.335 -7.075 1.00 92.31 85 LEU A C 1
ATOM 673 O O . LEU A 1 85 ? 9.945 -2.585 -8.277 1.00 92.31 85 LEU A O 1
ATOM 677 N N . VAL A 1 86 ? 10.751 -2.920 -6.221 1.00 90.38 86 VAL A N 1
ATOM 678 C CA . VAL A 1 86 ? 11.786 -3.879 -6.649 1.00 90.38 86 VAL A CA 1
ATOM 679 C C . VAL A 1 86 ? 11.163 -5.128 -7.283 1.00 90.38 86 VAL A C 1
ATOM 681 O O . VAL A 1 86 ? 11.666 -5.634 -8.289 1.00 90.38 86 VAL A O 1
ATOM 684 N N . ASN A 1 87 ? 10.044 -5.614 -6.745 1.00 90.50 87 ASN A N 1
ATOM 685 C CA . ASN A 1 87 ? 9.307 -6.731 -7.335 1.00 90.50 87 ASN A CA 1
ATOM 686 C C . ASN A 1 87 ? 8.709 -6.370 -8.703 1.00 90.50 87 ASN A C 1
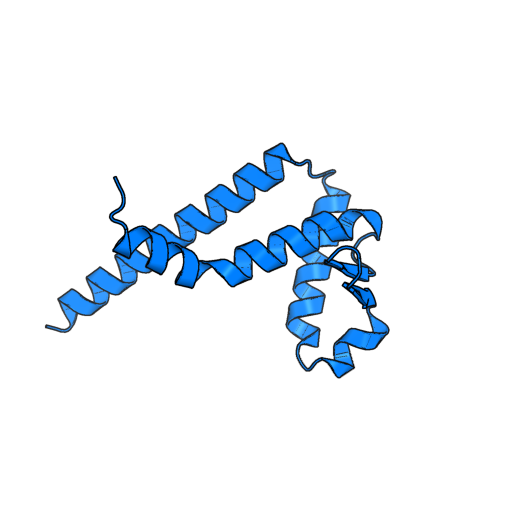ATOM 688 O O . ASN A 1 87 ? 8.615 -7.232 -9.575 1.00 90.50 87 ASN A O 1
ATOM 692 N N . ALA A 1 88 ? 8.320 -5.113 -8.919 1.00 89.06 88 ALA A N 1
ATOM 693 C CA . ALA A 1 88 ? 7.876 -4.622 -10.221 1.00 89.06 88 ALA A CA 1
ATOM 694 C C . ALA A 1 88 ? 9.022 -4.590 -11.247 1.00 89.06 88 ALA A C 1
ATOM 696 O O . ALA A 1 88 ? 8.842 -5.071 -12.364 1.00 89.06 88 ALA A O 1
ATOM 697 N N . VAL A 1 89 ? 10.223 -4.144 -10.848 1.00 85.88 89 VAL A N 1
ATOM 698 C CA . VAL A 1 89 ? 11.433 -4.182 -11.703 1.00 85.88 89 VAL A CA 1
ATOM 699 C C . VAL A 1 89 ? 11.715 -5.604 -12.181 1.00 85.88 89 VAL A C 1
ATOM 701 O O . VAL A 1 89 ? 11.867 -5.846 -13.374 1.00 85.88 89 VAL A O 1
ATOM 704 N N . ARG A 1 90 ? 11.713 -6.579 -11.265 1.00 81.38 90 ARG A N 1
ATOM 705 C CA . ARG A 1 90 ? 11.982 -7.982 -11.621 1.00 81.38 90 ARG A CA 1
ATOM 706 C C . ARG A 1 90 ? 10.957 -8.549 -12.604 1.00 81.38 90 ARG A C 1
ATOM 708 O O . ARG A 1 90 ? 11.318 -9.336 -13.478 1.00 81.38 90 ARG A O 1
ATOM 715 N N . ARG A 1 91 ? 9.683 -8.164 -12.459 1.00 81.38 91 ARG A N 1
ATOM 716 C CA . ARG A 1 91 ? 8.615 -8.549 -13.393 1.00 81.38 91 ARG A CA 1
ATOM 717 C C . ARG A 1 91 ? 8.899 -7.990 -14.786 1.00 81.38 91 ARG A C 1
ATOM 719 O O . ARG A 1 91 ? 8.873 -8.757 -15.744 1.00 81.38 91 ARG A O 1
ATOM 726 N N . LEU A 1 92 ? 9.251 -6.711 -14.896 1.00 78.75 92 LEU A N 1
ATOM 727 C CA . LEU A 1 92 ? 9.618 -6.078 -16.167 1.00 78.75 92 LEU A CA 1
ATOM 728 C C . LEU A 1 92 ? 10.786 -6.787 -16.859 1.00 78.75 92 LEU A C 1
ATOM 730 O O . LEU A 1 92 ? 10.660 -7.165 -18.021 1.00 78.75 92 LEU A O 1
ATOM 734 N N . ASP A 1 93 ? 11.868 -7.068 -16.130 1.00 76.31 93 ASP A N 1
ATOM 735 C CA . ASP A 1 93 ? 13.024 -7.788 -16.683 1.00 76.31 93 ASP A CA 1
ATOM 736 C C . ASP A 1 93 ? 12.632 -9.169 -17.231 1.00 76.31 93 ASP A C 1
ATOM 738 O O . ASP A 1 93 ? 13.152 -9.624 -18.252 1.00 76.31 93 ASP A O 1
ATOM 742 N N . SER A 1 94 ? 11.701 -9.855 -16.558 1.00 74.69 94 SER A N 1
ATOM 743 C CA . SER A 1 94 ? 11.189 -11.147 -17.019 1.00 74.69 94 SER A CA 1
ATOM 744 C C . SER A 1 94 ? 10.340 -11.022 -18.288 1.00 74.69 94 SER A C 1
ATOM 746 O O . SER A 1 94 ? 10.486 -11.846 -19.190 1.00 74.69 94 SER A O 1
ATOM 748 N N . PHE A 1 95 ? 9.513 -9.976 -18.402 1.00 75.06 95 PHE A N 1
ATOM 749 C CA . PHE A 1 95 ? 8.712 -9.719 -19.600 1.00 75.06 95 PHE A CA 1
ATOM 750 C C . PHE A 1 95 ? 9.593 -9.429 -20.815 1.00 75.06 95 PHE A C 1
ATOM 752 O O . PHE A 1 95 ? 9.378 -10.030 -21.868 1.00 75.06 95 PHE A O 1
ATOM 759 N N . VAL A 1 96 ? 10.614 -8.581 -20.655 1.00 75.88 96 VAL A N 1
ATOM 760 C CA . VAL A 1 96 ? 11.565 -8.252 -21.729 1.00 75.88 96 VAL A CA 1
ATOM 761 C C . VAL A 1 96 ? 12.273 -9.513 -22.224 1.00 75.88 96 VAL A C 1
ATOM 763 O O . VAL A 1 96 ? 12.257 -9.794 -23.421 1.00 75.88 96 VAL A O 1
ATOM 766 N N . LYS A 1 97 ? 12.788 -10.347 -21.310 1.00 76.00 97 LYS A N 1
ATOM 767 C CA . LYS A 1 97 ? 13.429 -11.626 -21.666 1.00 76.00 97 LYS A CA 1
ATOM 768 C C . LYS A 1 97 ? 12.494 -12.575 -22.416 1.00 76.00 97 LYS A C 1
ATOM 770 O O . LYS A 1 97 ? 12.904 -13.209 -23.383 1.00 76.00 97 LYS A O 1
ATOM 775 N N . ILE A 1 98 ? 11.235 -12.688 -21.986 1.00 79.50 98 ILE A N 1
ATOM 776 C CA . ILE A 1 98 ? 10.238 -13.525 -22.674 1.00 79.50 98 ILE A CA 1
ATOM 777 C C . ILE A 1 98 ? 9.961 -12.991 -24.084 1.00 79.50 98 ILE A C 1
ATOM 779 O O . ILE A 1 98 ? 9.748 -13.783 -25.001 1.00 79.50 98 ILE A O 1
ATOM 783 N N . GLN A 1 99 ? 9.944 -11.672 -24.269 1.00 75.25 99 GLN A N 1
ATOM 784 C CA . GLN A 1 99 ? 9.706 -11.053 -25.568 1.00 75.25 99 GLN A CA 1
ATOM 785 C C . GLN A 1 99 ? 10.884 -11.260 -26.530 1.00 75.25 99 GLN A C 1
ATOM 787 O O . GLN A 1 99 ? 10.645 -11.556 -27.697 1.00 75.25 99 GLN A O 1
ATOM 792 N N . GLU A 1 100 ? 12.126 -11.193 -26.041 1.00 82.25 100 GLU A N 1
ATOM 793 C CA . GLU A 1 100 ? 13.332 -11.523 -26.817 1.00 82.25 100 GLU A CA 1
ATOM 794 C C . GLU A 1 100 ? 13.351 -12.993 -27.258 1.00 82.25 100 GLU A C 1
ATOM 796 O O . GLU A 1 100 ? 13.664 -13.281 -28.405 1.00 82.25 100 GLU A O 1
ATOM 801 N N . MET A 1 101 ? 12.945 -13.930 -26.392 1.00 79.38 101 MET A N 1
ATOM 802 C CA . MET A 1 101 ? 12.866 -15.361 -26.738 1.00 79.38 101 MET A CA 1
ATOM 803 C C . MET A 1 101 ? 11.813 -15.697 -27.806 1.00 79.38 101 MET A C 1
ATOM 805 O O . MET A 1 101 ? 11.810 -16.808 -28.333 1.00 79.38 101 MET A O 1
ATOM 809 N N . ARG A 1 102 ? 10.863 -14.792 -28.062 1.00 71.50 102 ARG A N 1
ATOM 810 C CA . ARG A 1 102 ? 9.790 -14.981 -29.050 1.00 71.50 102 ARG A CA 1
ATOM 811 C C . ARG A 1 102 ? 10.149 -14.439 -30.440 1.00 71.50 102 ARG A C 1
ATOM 813 O O . ARG A 1 102 ? 9.323 -14.592 -31.340 1.00 71.50 102 ARG A O 1
ATOM 820 N N . GLN A 1 103 ? 11.311 -13.801 -30.600 1.00 61.91 103 GLN A N 1
ATOM 821 C CA . GLN A 1 103 ? 11.848 -13.315 -31.879 1.00 61.91 103 GLN A CA 1
ATOM 822 C C . GLN A 1 103 ? 12.860 -14.305 -32.456 1.00 61.91 103 GLN A C 1
ATOM 824 O O . GLN A 1 103 ? 12.896 -14.411 -33.702 1.00 61.91 103 GLN A O 1
#

Foldseek 3Di:
DQDPVRVVQLCVQQVVVLQLLVQLQVCLVVLLQWGDSDPPDIHGLVCLVVVVCNVVSVVSSVSSNVCNVVVPDPVNSVVVVVVSSVVSVVVVVVVVVVVVVVD

Secondary structure (DSSP, 8-state):
---HHHHHHHHHHHHHHHHHHHHHHHGGGGTTSEEEEETTEEEEGGGGGGGT-HHHHHHHHHHHHHHHHTT--HHHHHHHHHHHHHHHHHHHHHHHHHHHTT-

Radius of gyration: 16.41 Å; chains: 1; bounding box: 42×27×47 Å

Sequence (103 aa):
CLTLSDQVHLIECCWMELLLLNCAFRSMEYEGRTLVFAPDFHLERQQWGLTGMGDVLEQVSAVSEQMVLHGLNKEELLLLQATVLVNAVRRLDSFVKIQEMRQ

InterPro domains:
  IPR000536 Nuclear hormone receptor, ligand-binding domain [PF00104] (2-93)
  IPR000536 Nuclear hormone receptor, ligand-binding domain [PS51843] (1-103)
  IPR001723 Nuclear hormone receptor [PR00398] (2-18)
  IPR001723 Nuclear hormone receptor [PR00398] (70-85)
  IPR035500 Nuclear hormone receptor-like domain superfamily [G3DSA:1.10.565.10] (1-103)
  IPR035500 Nuclear hormone receptor-like domain superfamily [SSF48508] (2-102)
  IPR050200 Nuclear hormone receptor family NR3 subfamily [PTHR48092] (2-102)

Organism: NCBI:txid1028688

pLDDT: mean 91.89, std 8.06, range [61.91, 98.44]